Protein AF-A0A9X8VAU6-F1 (afdb_monomer_lite)

Sequence (55 aa):
ALQASHPLREGKVVVEDIEDNPGFFRVKLFAVPHFQVEGMDVNLSLVSKMPKAKA

pLDDT: mean 88.72, std 8.22, range [52.19, 96.69]

Organism: Serratia marcescens (NCBI:txid615)

Radius of gyration: 23.85 Å; chains: 1; bounding box: 38×22×68 Å

Structure (mmCIF, N/CA/C/O backbone):
data_AF-A0A9X8VAU6-F1
#
_entry.id   AF-A0A9X8VAU6-F1
#
loop_
_atom_site.group_PDB
_atom_site.id
_atom_site.type_symbol
_atom_site.label_atom_id
_atom_site.label_alt_id
_atom_site.label_comp_id
_atom_site.label_asym_id
_atom_site.label_entity_id
_atom_site.label_seq_id
_atom_site.pdbx_PDB_ins_code
_atom_site.Cartn_x
_atom_site.Cartn_y
_atom_site.Cartn_z
_atom_site.occupancy
_atom_site.B_iso_or_equiv
_atom_site.auth_seq_id
_atom_site.auth_comp_id
_atom_site.auth_asym_id
_atom_site.auth_atom_id
_atom_site.pdbx_PDB_model_num
ATOM 1 N N . ALA A 1 1 ? 6.124 12.615 -6.462 1.00 72.44 1 ALA A N 1
ATOM 2 C CA . ALA A 1 1 ? 6.040 13.334 -5.172 1.00 72.44 1 ALA A CA 1
ATOM 3 C C . ALA A 1 1 ? 4.817 12.906 -4.360 1.00 72.44 1 ALA A C 1
ATOM 5 O O . ALA A 1 1 ? 5.010 12.388 -3.272 1.00 72.44 1 ALA A O 1
ATOM 6 N N . LEU A 1 2 ? 3.589 13.032 -4.891 1.00 77.81 2 LEU A N 1
ATOM 7 C CA . LEU A 1 2 ? 2.356 12.759 -4.130 1.00 77.81 2 LEU A CA 1
ATOM 8 C C . LEU A 1 2 ? 2.253 11.326 -3.561 1.00 77.81 2 LEU A C 1
ATOM 10 O O . LEU A 1 2 ? 1.890 11.170 -2.406 1.00 77.81 2 LEU A O 1
ATOM 14 N N . GLN A 1 3 ? 2.635 10.298 -4.331 1.00 80.75 3 GLN A N 1
ATOM 15 C CA . GLN A 1 3 ? 2.645 8.892 -3.873 1.00 80.75 3 GLN A CA 1
ATOM 16 C C . GLN A 1 3 ? 3.730 8.588 -2.827 1.00 80.75 3 GLN A C 1
ATOM 18 O O . GLN A 1 3 ? 3.610 7.638 -2.068 1.00 80.75 3 GLN A O 1
ATOM 23 N N . ALA A 1 4 ? 4.804 9.383 -2.789 1.00 84.31 4 ALA A N 1
ATOM 24 C CA . ALA A 1 4 ? 5.849 9.234 -1.778 1.00 84.31 4 ALA A CA 1
ATOM 25 C C . ALA A 1 4 ? 5.440 9.904 -0.458 1.00 84.31 4 ALA A C 1
ATOM 27 O O . ALA A 1 4 ? 5.771 9.402 0.609 1.00 84.31 4 ALA A O 1
ATOM 28 N N . SER A 1 5 ? 4.698 11.018 -0.525 1.00 91.56 5 SER A N 1
ATOM 29 C CA . SER A 1 5 ? 4.142 11.683 0.660 1.00 91.56 5 SER A CA 1
ATOM 30 C C . SER A 1 5 ? 2.852 11.042 1.183 1.00 91.56 5 SER A C 1
ATOM 32 O O . SER A 1 5 ? 2.533 11.215 2.354 1.00 91.56 5 SER A O 1
ATOM 34 N N . HIS A 1 6 ? 2.133 10.282 0.352 1.00 91.75 6 HIS A N 1
ATOM 35 C CA . HIS A 1 6 ? 0.929 9.534 0.723 1.00 91.75 6 HIS A CA 1
ATOM 36 C C . HIS A 1 6 ? 1.168 8.049 0.430 1.00 91.75 6 HIS A C 1
ATOM 38 O O . HIS A 1 6 ? 0.890 7.598 -0.676 1.00 91.75 6 HIS A O 1
ATOM 44 N N . PRO A 1 7 ? 1.723 7.283 1.387 1.00 90.94 7 PRO A N 1
ATOM 45 C CA . PRO A 1 7 ? 2.203 5.925 1.123 1.00 90.94 7 PRO A CA 1
ATOM 46 C C . PRO A 1 7 ? 1.070 4.919 0.875 1.00 90.94 7 PRO A C 1
ATOM 48 O O . PRO A 1 7 ? 1.299 3.853 0.301 1.00 90.94 7 PRO A O 1
ATOM 51 N N . LEU A 1 8 ? -0.147 5.248 1.317 1.00 93.50 8 LEU A N 1
ATOM 52 C CA . LEU A 1 8 ? -1.319 4.399 1.176 1.00 93.50 8 LEU A CA 1
ATOM 53 C C . LEU A 1 8 ? -2.109 4.780 -0.071 1.00 93.50 8 LEU A C 1
ATOM 55 O O . LEU A 1 8 ? -2.592 5.903 -0.201 1.00 93.50 8 LEU A O 1
ATOM 59 N N . ARG A 1 9 ? -2.299 3.792 -0.943 1.00 91.19 9 ARG A N 1
ATOM 60 C CA . ARG A 1 9 ? -3.213 3.862 -2.081 1.00 91.19 9 ARG A CA 1
ATOM 61 C C . ARG A 1 9 ? -4.668 3.788 -1.625 1.00 91.19 9 ARG A C 1
ATOM 63 O O . ARG A 1 9 ? -5.524 4.441 -2.209 1.00 91.19 9 ARG A O 1
ATOM 70 N N . GLU A 1 10 ? -4.941 2.971 -0.612 1.00 92.56 10 GLU A N 1
ATOM 71 C CA . GLU A 1 10 ? -6.266 2.793 -0.022 1.00 92.56 10 GLU A CA 1
ATOM 72 C C . GLU A 1 10 ? -6.125 2.462 1.467 1.00 92.56 10 GLU A C 1
ATOM 74 O O . GLU A 1 10 ? -5.170 1.800 1.883 1.00 92.56 10 GLU A O 1
ATOM 79 N N . GLY A 1 11 ? -7.076 2.920 2.275 1.00 94.00 11 GLY A N 1
ATOM 80 C CA . GLY A 1 11 ? -7.160 2.589 3.691 1.00 94.00 11 GLY A CA 1
ATOM 81 C C . GLY A 1 11 ? -8.614 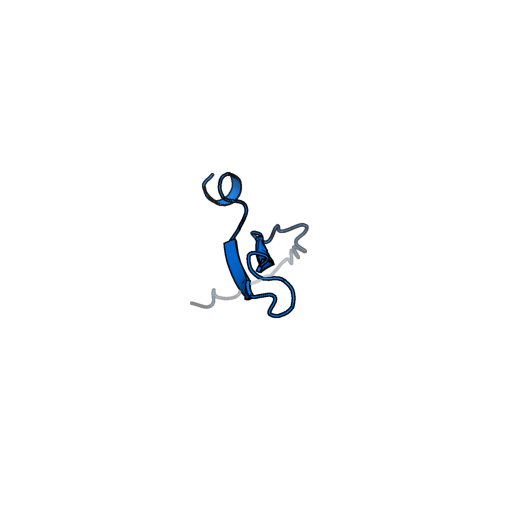2.424 4.112 1.00 94.00 11 GLY A C 1
ATOM 82 O O . GLY A 1 11 ? -9.462 3.228 3.729 1.00 94.00 11 GLY A O 1
ATOM 83 N N . LYS A 1 12 ? -8.907 1.393 4.906 1.00 95.81 12 LYS A N 1
ATOM 84 C CA . LYS A 1 12 ? -10.233 1.142 5.479 1.00 95.81 12 LYS A CA 1
ATOM 85 C C . LYS A 1 12 ? -10.099 0.834 6.961 1.00 95.81 12 LYS A C 1
ATOM 87 O O . LYS A 1 12 ? -9.287 0.005 7.361 1.00 95.81 12 LYS A O 1
ATOM 92 N N . VAL A 1 13 ? -10.940 1.472 7.764 1.00 96.69 13 VAL A N 1
ATOM 93 C CA . VAL A 1 13 ? -11.038 1.217 9.201 1.00 96.69 13 VAL A CA 1
ATOM 94 C C . VAL A 1 13 ? -12.416 0.647 9.488 1.00 96.69 13 VAL A C 1
ATOM 96 O O . VAL A 1 13 ? -13.420 1.185 9.025 1.00 96.69 13 VAL A O 1
ATOM 99 N N . VAL A 1 14 ? -12.458 -0.457 10.224 1.00 96.56 14 VAL A N 1
ATOM 100 C CA . VAL A 1 14 ? -13.695 -1.045 10.741 1.00 96.56 14 VAL A CA 1
ATOM 101 C C . VAL A 1 14 ? -13.612 -1.023 12.257 1.00 96.56 14 VAL A C 1
ATOM 103 O O . VAL A 1 14 ? -12.624 -1.486 12.827 1.00 96.56 14 VAL A O 1
ATOM 106 N N . VAL A 1 15 ? -14.634 -0.463 12.890 1.00 95.81 15 VAL A N 1
ATOM 107 C CA . VAL A 1 15 ? -14.765 -0.402 14.344 1.00 95.81 15 VAL A CA 1
ATOM 108 C C . VAL A 1 15 ? -15.966 -1.253 14.726 1.00 95.81 15 VAL A C 1
ATOM 110 O O . VAL A 1 15 ? -17.040 -1.090 14.153 1.00 95.81 15 VAL A O 1
ATOM 113 N N . GLU A 1 16 ? -15.756 -2.188 15.641 1.00 94.94 16 GLU A N 1
ATOM 114 C CA . GLU A 1 16 ? -16.766 -3.113 16.150 1.00 94.94 16 GLU A CA 1
ATOM 115 C C . GLU A 1 16 ? -16.876 -2.929 17.666 1.00 94.94 16 GLU A C 1
ATOM 117 O O . GLU A 1 16 ? -15.856 -2.826 18.353 1.00 94.94 16 GLU A O 1
ATOM 122 N N . ASP A 1 17 ? -18.096 -2.894 18.190 1.00 93.81 17 ASP A N 1
ATOM 123 C CA . ASP A 1 17 ? -18.344 -2.898 19.630 1.00 93.81 17 ASP A CA 1
ATOM 124 C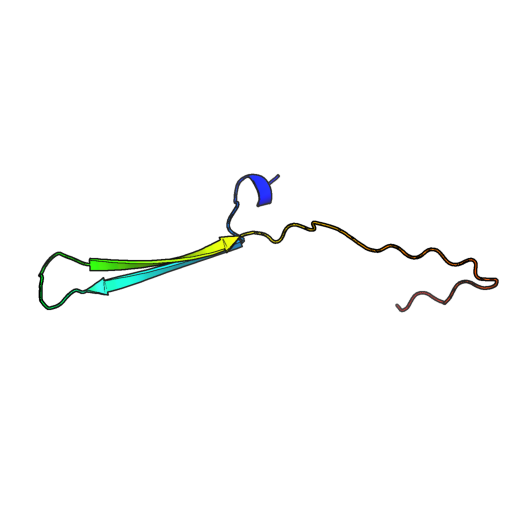 C . ASP A 1 17 ? -17.963 -4.245 20.253 1.00 93.81 17 ASP A C 1
ATOM 126 O O . ASP A 1 17 ? -18.067 -5.302 19.622 1.00 93.81 17 ASP A O 1
ATOM 130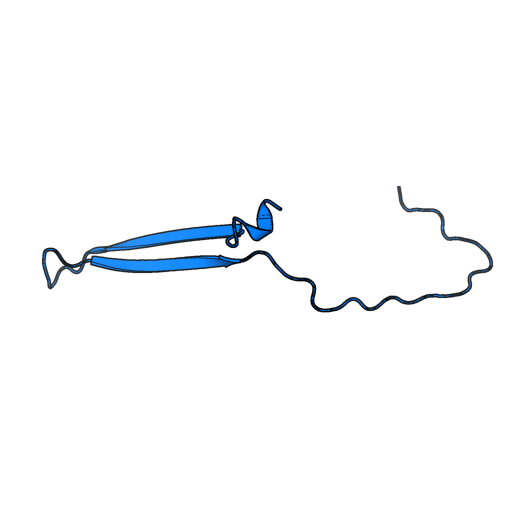 N N . ILE A 1 18 ? -17.520 -4.215 21.509 1.00 94.25 18 ILE A N 1
ATOM 131 C CA . ILE A 1 18 ? -17.312 -5.422 22.309 1.00 94.25 18 ILE A CA 1
ATOM 132 C C . ILE A 1 18 ? -18.433 -5.479 23.349 1.00 94.25 18 ILE A C 1
ATOM 134 O O . ILE A 1 18 ? -18.362 -4.801 24.371 1.00 94.25 18 ILE A O 1
ATOM 138 N N . GLU A 1 19 ? -19.466 -6.283 23.081 1.00 88.69 19 GLU A N 1
ATOM 139 C CA . GLU A 1 19 ? -20.680 -6.359 23.916 1.00 88.69 19 GLU A CA 1
ATOM 140 C C . GLU A 1 19 ? -20.382 -6.716 25.384 1.00 88.69 19 GLU A C 1
ATOM 142 O O . GLU A 1 19 ? -20.998 -6.163 26.292 1.00 88.69 19 GLU A O 1
ATOM 147 N N . ASP A 1 20 ? -19.378 -7.564 25.625 1.00 91.44 20 ASP A N 1
ATOM 148 C CA . ASP A 1 20 ? -18.974 -7.995 26.970 1.00 91.44 20 ASP A CA 1
ATOM 149 C C . ASP A 1 20 ? -18.225 -6.915 27.771 1.00 91.44 20 ASP A C 1
ATOM 151 O O . ASP A 1 20 ? -17.991 -7.083 28.970 1.00 91.44 20 ASP A O 1
ATOM 155 N N . ASN A 1 21 ? -17.795 -5.822 27.129 1.00 91.56 21 ASN A N 1
ATOM 156 C CA . 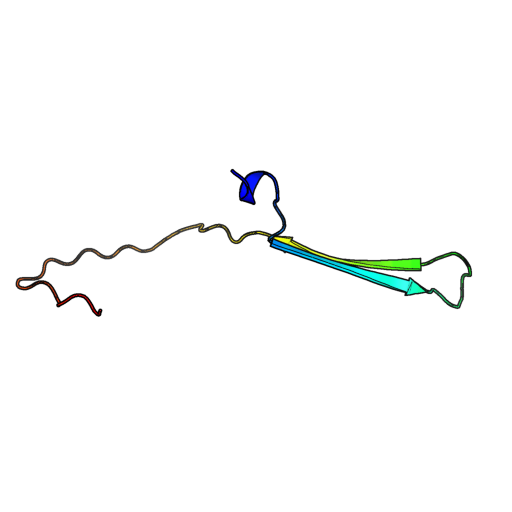ASN A 1 21 ? -17.008 -4.775 27.776 1.00 91.56 21 ASN A CA 1
ATOM 157 C C . ASN A 1 21 ? -17.401 -3.373 27.267 1.00 91.56 21 ASN A C 1
ATOM 159 O O . ASN A 1 21 ? -16.753 -2.825 26.368 1.00 91.56 21 ASN A O 1
ATOM 163 N N . PRO A 1 22 ? -18.462 -2.774 27.840 1.00 88.56 22 PRO A N 1
ATOM 164 C CA . PRO A 1 22 ? -18.968 -1.469 27.432 1.00 88.56 22 PRO A CA 1
ATOM 165 C C . PRO A 1 22 ? -17.887 -0.383 27.461 1.00 88.56 22 PRO A C 1
ATOM 167 O O . PRO A 1 22 ? -17.178 -0.209 28.451 1.00 88.56 22 PRO A O 1
ATOM 170 N N . GLY A 1 23 ? -17.774 0.370 26.367 1.00 90.38 23 GLY A N 1
ATOM 171 C CA . GLY A 1 23 ? -16.751 1.405 26.190 1.00 90.38 23 GLY A CA 1
ATOM 172 C C . GLY A 1 23 ? -15.450 0.910 25.551 1.00 90.38 23 GLY A C 1
ATOM 173 O O . GLY A 1 23 ? -14.591 1.735 25.233 1.00 90.38 23 GLY A O 1
ATOM 174 N N . PHE A 1 24 ? -15.307 -0.398 25.310 1.00 93.88 24 PHE A N 1
ATOM 175 C CA . PHE A 1 24 ? -14.222 -0.957 24.507 1.00 93.88 24 PHE A CA 1
ATOM 176 C C . PHE A 1 24 ? -14.685 -1.259 23.082 1.00 93.88 24 PHE A C 1
ATOM 178 O O . PHE A 1 24 ? -15.758 -1.810 22.852 1.00 93.88 24 PHE A O 1
ATOM 185 N N . PHE A 1 25 ? -13.809 -0.956 22.123 1.00 95.12 25 PHE A N 1
ATOM 186 C CA . PHE A 1 25 ? -14.043 -1.187 20.703 1.00 95.12 25 PHE A CA 1
ATOM 187 C C . PHE A 1 25 ? -12.900 -2.003 20.112 1.00 95.12 25 PHE A C 1
ATOM 189 O O . PHE A 1 25 ? -11.726 -1.804 20.440 1.00 95.12 25 PHE A O 1
ATOM 196 N N . ARG A 1 26 ? -13.230 -2.905 19.194 1.00 93.62 26 ARG A N 1
ATOM 197 C CA . ARG A 1 26 ? -12.263 -3.616 18.366 1.00 93.62 26 ARG A CA 1
ATOM 198 C C . ARG A 1 26 ? -12.077 -2.856 17.058 1.00 93.62 26 ARG A C 1
ATOM 200 O O . ARG A 1 26 ? -13.025 -2.645 16.311 1.00 93.62 26 ARG A O 1
ATOM 207 N N . VAL A 1 27 ? -10.838 -2.478 16.762 1.00 95.88 27 VAL A N 1
ATOM 208 C CA . VAL A 1 27 ? -10.486 -1.743 15.541 1.00 95.88 27 VAL A CA 1
ATOM 209 C C . VAL A 1 27 ? -9.714 -2.657 14.595 1.00 95.88 27 VAL A C 1
ATOM 211 O O . VAL A 1 27 ? -8.700 -3.241 14.976 1.00 95.88 27 VAL A O 1
ATOM 214 N N . LYS A 1 28 ? -10.173 -2.763 13.347 1.00 95.75 28 LYS A N 1
ATOM 215 C CA . LYS A 1 28 ? -9.470 -3.439 12.249 1.00 95.75 28 LYS A CA 1
ATOM 216 C C . LYS A 1 28 ? -9.039 -2.396 11.222 1.00 95.75 28 LYS A C 1
ATOM 218 O O . LYS A 1 28 ? -9.879 -1.679 10.679 1.00 95.75 28 LYS A O 1
ATOM 223 N N . LEU A 1 29 ? -7.737 -2.326 10.950 1.00 95.00 29 LEU A N 1
ATOM 224 C CA . LEU A 1 29 ? -7.155 -1.438 9.945 1.00 95.00 29 LEU A CA 1
ATOM 225 C C . LEU A 1 29 ? -6.709 -2.251 8.731 1.00 95.00 29 LEU A C 1
ATOM 227 O O . LEU A 1 29 ? -5.891 -3.160 8.846 1.00 95.00 29 LEU A O 1
ATOM 231 N N . PHE A 1 30 ? -7.227 -1.890 7.565 1.00 94.38 30 PHE A N 1
ATOM 232 C CA . PHE A 1 30 ? -6.801 -2.407 6.273 1.00 94.38 30 PHE A CA 1
ATOM 233 C C . PHE A 1 30 ? -6.054 -1.292 5.550 1.00 94.38 30 PHE A C 1
ATOM 235 O O . PHE A 1 30 ? -6.609 -0.215 5.339 1.00 94.38 30 PHE A O 1
ATOM 242 N N . ALA A 1 31 ? -4.803 -1.540 5.180 1.00 94.94 31 ALA A N 1
ATOM 243 C CA . ALA A 1 31 ? -3.954 -0.579 4.491 1.00 94.94 31 ALA A CA 1
ATOM 244 C C . ALA A 1 31 ? -3.404 -1.212 3.214 1.00 94.94 31 ALA A C 1
ATOM 246 O O . ALA A 1 31 ? -2.846 -2.308 3.249 1.00 94.94 31 ALA A O 1
ATOM 247 N N . VAL A 1 32 ? -3.560 -0.518 2.090 1.00 94.38 32 VAL A N 1
ATOM 248 C CA . VAL A 1 32 ? -3.038 -0.939 0.790 1.00 94.38 32 VAL A CA 1
ATOM 249 C C . VAL A 1 32 ? -1.996 0.084 0.346 1.00 94.38 32 VAL A C 1
ATOM 251 O O . VAL A 1 32 ? -2.366 1.222 0.052 1.00 94.38 32 VAL A O 1
ATOM 254 N N . PRO A 1 33 ? -0.703 -0.271 0.294 1.00 93.00 33 PRO A N 1
ATOM 255 C CA . PRO A 1 33 ? 0.336 0.645 -0.154 1.00 93.00 33 PRO A CA 1
ATOM 256 C C . PRO A 1 33 ? 0.320 0.822 -1.678 1.00 93.00 33 PRO A C 1
ATOM 258 O O . PRO A 1 33 ? -0.346 0.089 -2.419 1.00 93.00 33 PRO A O 1
ATOM 261 N N . HIS A 1 34 ? 1.081 1.799 -2.164 1.00 91.38 34 HIS A N 1
ATOM 262 C CA . HIS A 1 34 ? 1.422 1.867 -3.583 1.00 91.38 34 HIS A CA 1
ATOM 263 C C . HIS A 1 34 ? 2.362 0.718 -3.974 1.00 91.38 34 HIS A C 1
ATOM 265 O O . HIS A 1 34 ? 3.310 0.411 -3.256 1.00 91.38 34 HIS A O 1
ATOM 271 N N . PHE A 1 35 ? 2.098 0.089 -5.124 1.00 87.56 35 PHE A N 1
ATOM 272 C CA . PHE A 1 35 ? 2.944 -0.984 -5.642 1.00 87.56 35 PHE A CA 1
ATOM 273 C C . PHE A 1 35 ? 4.285 -0.414 -6.106 1.00 87.56 35 PHE A C 1
ATOM 275 O O . PHE A 1 35 ? 4.320 0.590 -6.822 1.00 87.56 35 PHE A O 1
ATOM 282 N N . GLN A 1 36 ? 5.376 -1.061 -5.709 1.00 86.12 36 GLN A N 1
ATOM 283 C CA . GLN A 1 36 ? 6.721 -0.711 -6.148 1.00 86.12 36 GLN A CA 1
ATOM 284 C C . GLN A 1 36 ? 7.183 -1.727 -7.189 1.00 86.12 36 GLN A C 1
ATOM 286 O O . GLN A 1 36 ? 7.011 -2.930 -7.018 1.00 86.12 36 GLN A O 1
ATOM 291 N N . VAL A 1 37 ? 7.732 -1.237 -8.298 1.00 86.56 37 VAL A N 1
ATOM 292 C CA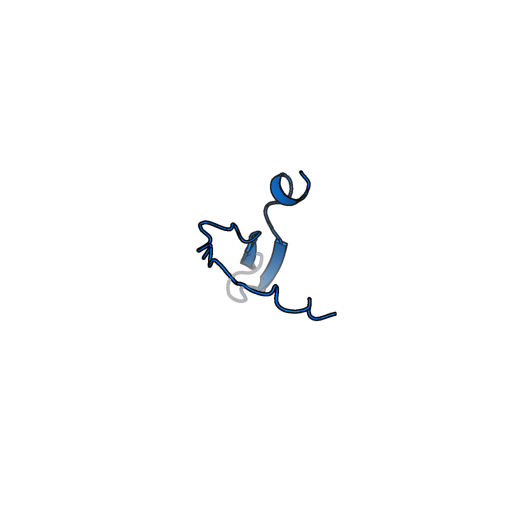 . VAL A 1 37 ? 8.333 -2.103 -9.314 1.00 86.56 37 VAL A CA 1
ATOM 293 C C . VAL A 1 37 ? 9.740 -2.452 -8.843 1.00 86.56 37 VAL A C 1
A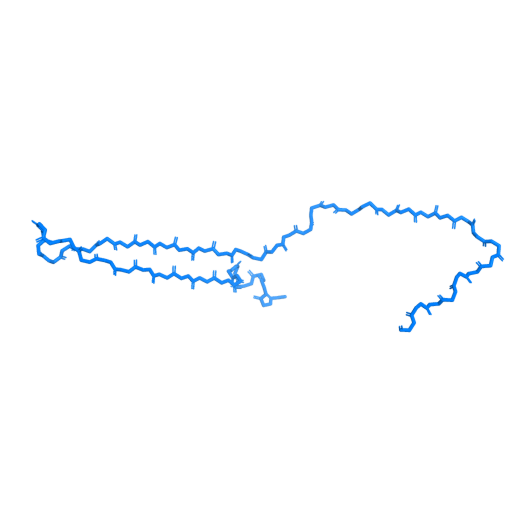TOM 295 O O . VAL A 1 37 ? 10.601 -1.579 -8.791 1.00 86.56 37 VAL A O 1
ATOM 298 N N . GLU A 1 38 ? 9.959 -3.715 -8.487 1.00 86.81 38 GLU A N 1
ATOM 299 C CA . GLU A 1 38 ? 11.260 -4.208 -8.008 1.00 86.81 38 GLU A CA 1
ATOM 300 C C . GLU A 1 38 ? 12.193 -4.616 -9.158 1.00 86.81 38 GLU A C 1
ATOM 302 O O . GLU A 1 38 ? 13.412 -4.533 -9.037 1.00 86.81 38 GLU A O 1
ATOM 307 N N . GLY A 1 39 ? 11.626 -5.011 -10.300 1.00 86.00 39 GLY A N 1
ATOM 308 C CA . GLY A 1 39 ? 12.376 -5.437 -11.474 1.00 86.00 39 GLY A CA 1
ATOM 309 C C . GLY A 1 39 ? 11.499 -5.513 -12.719 1.00 86.00 39 GLY A C 1
ATOM 310 O O . GLY A 1 39 ? 10.275 -5.621 -12.634 1.00 86.00 39 GLY A O 1
ATOM 311 N N . MET A 1 40 ? 12.135 -5.428 -13.885 1.00 89.75 40 MET A N 1
ATOM 312 C CA . MET A 1 40 ? 11.486 -5.541 -15.189 1.00 89.75 40 MET A CA 1
ATOM 313 C C . MET A 1 40 ? 12.422 -6.273 -16.150 1.00 89.75 40 MET A C 1
ATOM 315 O O . MET A 1 40 ? 13.552 -5.833 -16.355 1.00 89.75 40 MET A O 1
ATOM 319 N N . ASP A 1 41 ? 11.935 -7.349 -16.769 1.00 88.00 41 ASP A N 1
ATOM 320 C CA . ASP A 1 41 ? 12.667 -8.058 -17.818 1.00 88.00 41 ASP A CA 1
ATOM 321 C C . ASP A 1 41 ? 12.452 -7.372 -19.167 1.00 88.00 41 ASP A C 1
ATOM 323 O O . ASP A 1 41 ? 11.337 -7.313 -19.694 1.00 88.00 41 ASP A O 1
ATOM 327 N N . VAL A 1 42 ? 13.536 -6.851 -19.739 1.00 89.75 42 VAL A N 1
ATOM 328 C CA . VAL A 1 42 ? 13.520 -6.197 -21.050 1.00 89.75 42 VAL A CA 1
ATOM 329 C C . VAL A 1 42 ? 14.248 -7.074 -22.056 1.00 89.75 42 VAL A C 1
ATOM 331 O O . VAL A 1 42 ? 15.445 -7.315 -21.933 1.00 89.75 42 VAL A O 1
ATOM 334 N N . ASN A 1 43 ? 13.529 -7.507 -23.091 1.00 87.88 43 ASN A N 1
ATOM 335 C CA . ASN A 1 43 ? 14.104 -8.250 -24.206 1.00 87.88 43 ASN A CA 1
ATOM 336 C C . ASN A 1 43 ? 14.301 -7.331 -25.411 1.00 87.88 43 ASN A C 1
ATOM 338 O O . ASN A 1 43 ? 13.353 -6.708 -25.890 1.00 87.88 43 ASN A O 1
ATOM 342 N N . LEU A 1 44 ? 15.531 -7.282 -25.923 1.00 88.81 44 LEU A N 1
ATOM 343 C CA . LEU A 1 44 ? 15.857 -6.601 -27.171 1.00 88.81 44 LEU A CA 1
ATOM 344 C C . LEU A 1 44 ? 16.107 -7.645 -28.261 1.00 88.81 44 LEU A C 1
ATOM 346 O O . LEU A 1 44 ? 16.949 -8.526 -28.110 1.00 88.81 44 LEU A O 1
ATOM 350 N N . SER A 1 45 ? 15.388 -7.523 -29.375 1.00 88.25 45 SER A N 1
ATOM 351 C CA . SER A 1 45 ? 15.548 -8.377 -30.553 1.00 88.25 45 SER A CA 1
ATOM 352 C C . SER A 1 45 ? 15.805 -7.528 -31.791 1.00 88.25 45 SER A C 1
ATOM 354 O O . SER A 1 45 ? 15.088 -6.556 -32.035 1.00 88.25 45 SER A O 1
ATOM 356 N N . LEU A 1 46 ? 16.782 -7.924 -32.606 1.00 91.19 46 LEU A N 1
ATOM 357 C CA . LEU A 1 46 ? 17.006 -7.313 -33.912 1.00 91.19 46 LEU A CA 1
ATOM 358 C C . LEU A 1 46 ? 15.933 -7.809 -34.887 1.00 91.19 46 LEU A C 1
ATOM 360 O O . LEU A 1 46 ? 15.806 -9.009 -35.122 1.00 91.19 46 LEU A O 1
ATOM 364 N N . VAL A 1 47 ? 15.159 -6.883 -35.452 1.00 88.19 47 VAL A N 1
ATOM 365 C CA . VAL A 1 47 ? 14.102 -7.189 -36.425 1.00 88.19 47 VAL A CA 1
ATOM 366 C C . VAL A 1 47 ? 14.379 -6.474 -37.744 1.00 88.19 47 VAL A C 1
ATOM 368 O O . VAL A 1 47 ? 14.759 -5.307 -37.758 1.00 88.19 47 VAL A O 1
ATOM 371 N N . SER A 1 48 ? 14.178 -7.163 -38.870 1.00 90.62 48 SER A N 1
ATOM 372 C CA . SER A 1 48 ? 14.375 -6.592 -40.214 1.00 90.62 48 SER A CA 1
ATOM 373 C C . SER A 1 48 ? 13.265 -5.619 -40.623 1.00 90.62 48 SER A C 1
ATOM 375 O O . SER A 1 48 ? 13.464 -4.756 -41.475 1.00 90.62 48 SER A O 1
ATOM 377 N N . LYS A 1 49 ? 12.085 -5.744 -40.008 1.00 87.25 49 LYS A N 1
ATOM 378 C CA . LYS A 1 49 ? 10.938 -4.861 -40.202 1.00 87.25 49 LYS A CA 1
ATOM 379 C C . LYS A 1 49 ? 10.233 -4.659 -38.868 1.00 87.25 49 LYS A C 1
ATOM 381 O O . LYS A 1 49 ? 9.785 -5.625 -38.255 1.00 87.25 49 LYS A O 1
ATOM 386 N N . MET A 1 50 ? 10.118 -3.404 -38.444 1.00 87.69 50 MET A N 1
ATOM 387 C CA . MET A 1 50 ? 9.401 -3.042 -37.223 1.00 87.69 50 MET A CA 1
ATOM 388 C C . MET A 1 50 ? 7.934 -3.495 -37.316 1.00 87.69 50 MET A C 1
ATOM 390 O O . MET A 1 50 ? 7.273 -3.205 -38.324 1.00 87.69 50 MET A O 1
ATOM 394 N N . PRO A 1 51 ? 7.397 -4.192 -36.298 1.00 83.25 51 PRO A N 1
ATOM 395 C CA . PRO A 1 51 ? 5.969 -4.460 -36.235 1.00 83.25 51 PRO A CA 1
ATOM 396 C C . PRO A 1 51 ? 5.222 -3.125 -36.177 1.00 83.25 51 PRO A C 1
ATOM 398 O O . PRO A 1 51 ? 5.660 -2.178 -35.523 1.00 83.25 51 PRO A O 1
ATOM 401 N N . LYS A 1 52 ? 4.099 -3.025 -36.895 1.00 81.44 52 LYS A N 1
ATOM 402 C CA . LYS A 1 52 ? 3.253 -1.829 -36.819 1.00 81.44 52 LYS A CA 1
ATOM 403 C C . LYS A 1 52 ? 2.780 -1.676 -35.374 1.00 81.44 52 LYS A C 1
ATOM 405 O O . LYS A 1 52 ? 2.330 -2.658 -34.785 1.00 81.44 52 LYS A O 1
ATOM 410 N N . ALA A 1 53 ? 2.886 -0.468 -34.820 1.00 75.94 53 ALA A N 1
ATOM 411 C CA . ALA A 1 53 ? 2.327 -0.175 -33.508 1.00 75.94 53 ALA A CA 1
ATOM 412 C C . ALA A 1 53 ? 0.843 -0.571 -33.517 1.00 75.94 53 ALA A C 1
ATOM 414 O O . ALA A 1 53 ? 0.112 -0.189 -34.434 1.00 75.94 53 ALA A O 1
ATOM 415 N N . LYS A 1 54 ? 0.412 -1.378 -32.541 1.00 59.75 54 LYS A N 1
ATOM 416 C CA . LYS A 1 54 ? -1.020 -1.527 -32.281 1.00 59.75 54 LYS A CA 1
ATOM 417 C C . LYS A 1 54 ? -1.504 -0.144 -31.846 1.00 59.75 54 LYS A C 1
ATOM 419 O O . LYS A 1 54 ? -1.016 0.361 -30.839 1.00 59.75 54 LYS A O 1
ATOM 424 N N . ALA A 1 55 ? -2.339 0.473 -32.680 1.00 52.19 55 ALA A N 1
ATOM 425 C CA . ALA A 1 55 ? -3.112 1.648 -32.302 1.00 52.19 55 ALA A CA 1
ATOM 426 C C . ALA A 1 55 ? -4.098 1.278 -31.189 1.00 52.19 55 ALA A C 1
ATOM 428 O O . ALA A 1 55 ? -4.571 0.114 -31.204 1.00 52.19 55 ALA A O 1
#

Foldseek 3Di:
DVLVVVQFPDKDKDWADDPVDPPDIDIDIDTHGDDDDPDDDDDDDDDPDDDPDDD

InterPro domains:
  IPR010269 Type VI secretion system TssC-like [PTHR35565] (2-54)
  IPR044032 TssC1, C-terminal [PF18945] (2-50)

Secondary structure (DSSP, 8-state):
-HHHH--EEEEEEEEEE-TTSTT-EEEEEEEEEPPP-----------SSPPPP--